Protein AF-A0A7U3TX12-F1 (afdb_monomer_lite)

Structure (mmCIF, N/CA/C/O backbone):
data_AF-A0A7U3TX12-F1
#
_entry.id   AF-A0A7U3TX12-F1
#
loop_
_atom_site.group_PDB
_atom_site.id
_atom_site.type_symbol
_atom_site.label_atom_id
_atom_site.label_alt_id
_atom_site.label_comp_id
_atom_site.label_asym_id
_atom_site.label_entity_id
_atom_site.label_seq_id
_atom_site.pdbx_PDB_ins_code
_atom_site.Cartn_x
_atom_site.Cartn_y
_atom_site.Cartn_z
_atom_site.occupancy
_atom_site.B_iso_or_equiv
_atom_site.auth_seq_id
_atom_site.auth_comp_id
_atom_site.auth_asym_id
_atom_site.auth_atom_id
_atom_site.pdbx_PDB_model_num
ATOM 1 N N . LEU A 1 1 ? 4.902 14.310 -25.584 1.00 55.41 1 LEU A N 1
ATOM 2 C CA . LEU A 1 1 ? 4.019 13.158 -25.884 1.00 55.41 1 LEU A CA 1
ATOM 3 C C . LEU A 1 1 ? 4.297 12.703 -27.312 1.00 55.41 1 LEU A C 1
ATOM 5 O O . LEU A 1 1 ? 3.918 13.404 -28.235 1.00 55.41 1 LEU A O 1
ATOM 9 N N . ALA A 1 2 ? 5.008 11.592 -27.506 1.00 68.69 2 ALA A N 1
ATOM 10 C CA . ALA A 1 2 ? 5.577 11.212 -28.806 1.00 68.69 2 ALA A CA 1
ATOM 11 C C . ALA A 1 2 ? 4.652 10.372 -29.721 1.00 68.69 2 ALA A C 1
ATOM 13 O O . ALA A 1 2 ? 5.140 9.626 -30.560 1.00 68.69 2 ALA A O 1
ATOM 14 N N . GLY A 1 3 ? 3.325 10.457 -29.565 1.00 77.06 3 GLY A N 1
ATOM 15 C CA . GLY A 1 3 ? 2.370 9.855 -30.515 1.00 77.06 3 GLY A CA 1
ATOM 16 C C . GLY A 1 3 ? 2.451 8.329 -30.700 1.00 77.06 3 GLY A C 1
ATOM 17 O O . GLY A 1 3 ? 1.994 7.822 -31.720 1.00 77.06 3 GLY A O 1
ATOM 18 N N . MET A 1 4 ? 3.035 7.590 -29.751 1.00 75.44 4 MET A N 1
ATOM 19 C CA . MET A 1 4 ? 3.298 6.155 -29.903 1.00 75.44 4 MET A CA 1
ATOM 20 C C . MET A 1 4 ? 2.012 5.298 -29.779 1.00 75.44 4 MET A C 1
ATOM 22 O O . MET A 1 4 ? 1.261 5.475 -28.815 1.00 75.44 4 MET A O 1
ATOM 26 N N . PRO A 1 5 ? 1.753 4.348 -30.707 1.00 79.19 5 PRO A N 1
ATOM 27 C CA . PRO A 1 5 ? 0.647 3.389 -30.601 1.00 79.19 5 PRO A CA 1
ATOM 28 C C . PRO A 1 5 ? 0.714 2.527 -29.322 1.00 79.19 5 PRO A C 1
ATOM 30 O O . PRO A 1 5 ? 1.778 2.082 -28.915 1.00 79.19 5 PRO A O 1
ATOM 33 N N . ARG A 1 6 ? -0.433 2.221 -28.695 1.00 84.56 6 ARG A N 1
ATOM 34 C CA . ARG A 1 6 ? -0.519 1.524 -27.385 1.00 84.56 6 ARG A CA 1
ATOM 35 C C . ARG A 1 6 ? 0.002 0.071 -27.368 1.00 84.56 6 ARG A C 1
ATOM 37 O O . ARG A 1 6 ? 0.255 -0.462 -26.293 1.00 84.56 6 ARG A O 1
ATOM 44 N N . ARG A 1 7 ? 0.081 -0.618 -28.509 1.00 84.75 7 ARG A N 1
ATOM 45 C CA . ARG A 1 7 ? 0.305 -2.079 -28.568 1.00 84.75 7 ARG A CA 1
ATOM 46 C C . ARG A 1 7 ? 1.530 -2.412 -29.405 1.00 84.75 7 ARG A C 1
ATOM 48 O O . ARG A 1 7 ? 1.396 -2.913 -30.516 1.00 84.75 7 ARG A O 1
ATOM 55 N N . ILE A 1 8 ? 2.704 -2.090 -28.885 1.00 76.25 8 ILE A N 1
ATOM 56 C CA . ILE A 1 8 ? 3.967 -2.311 -29.585 1.00 76.25 8 ILE A CA 1
ATOM 57 C C . ILE A 1 8 ? 4.796 -3.288 -28.751 1.00 76.25 8 ILE A C 1
ATOM 59 O O . ILE A 1 8 ? 5.151 -2.946 -27.625 1.00 76.25 8 ILE A O 1
ATOM 63 N N . PRO A 1 9 ? 5.049 -4.504 -29.263 1.00 73.38 9 PRO A N 1
ATOM 64 C CA . PRO A 1 9 ? 5.915 -5.475 -28.599 1.00 73.38 9 PRO A CA 1
ATOM 65 C C . PRO A 1 9 ? 7.380 -5.017 -28.546 1.00 73.38 9 PRO A C 1
ATOM 67 O O . PRO A 1 9 ? 8.015 -5.144 -27.505 1.00 73.38 9 PRO A O 1
ATOM 70 N N . ASP A 1 10 ? 7.878 -4.420 -29.634 1.00 76.50 10 ASP A N 1
ATOM 71 C CA . ASP A 1 10 ? 9.284 -4.037 -29.787 1.00 76.50 10 ASP A CA 1
ATOM 72 C C . ASP A 1 10 ? 9.445 -2.512 -29.801 1.00 76.50 10 ASP A C 1
ATOM 74 O O . ASP A 1 10 ? 9.003 -1.821 -30.723 1.00 76.50 10 ASP A O 1
ATOM 78 N N . TYR A 1 11 ? 10.070 -1.967 -28.756 1.00 75.00 11 TYR A N 1
ATOM 79 C CA . TYR A 1 11 ? 10.327 -0.531 -28.631 1.00 75.00 11 TYR A CA 1
ATOM 80 C C . TYR A 1 11 ? 11.635 -0.148 -29.344 1.00 75.00 11 TYR A C 1
ATOM 82 O O . TYR A 1 11 ? 12.621 -0.875 -29.217 1.00 75.00 11 TYR A O 1
ATOM 90 N N . PRO A 1 12 ? 11.694 1.003 -30.044 1.00 79.50 12 PRO A N 1
ATOM 91 C CA . PRO A 1 12 ? 12.956 1.499 -30.581 1.00 79.50 12 PRO A CA 1
ATOM 92 C C . PRO A 1 12 ? 13.920 1.860 -29.439 1.00 79.50 12 PRO A C 1
ATOM 94 O O . PRO A 1 12 ? 13.490 2.229 -28.340 1.00 79.50 12 PRO A O 1
ATOM 97 N N . ASP A 1 13 ? 15.224 1.769 -29.708 1.00 82.38 13 ASP A N 1
ATOM 98 C CA . ASP A 1 13 ? 16.306 1.937 -28.724 1.00 82.38 13 ASP A CA 1
ATOM 99 C C . ASP A 1 13 ? 16.239 3.265 -27.942 1.00 82.38 13 ASP A C 1
ATOM 101 O O . ASP A 1 13 ? 16.569 3.308 -26.758 1.00 82.38 13 ASP A O 1
ATOM 105 N N . ALA A 1 14 ? 15.703 4.320 -28.557 1.00 85.00 14 ALA A N 1
ATOM 106 C CA . ALA A 1 14 ? 15.494 5.633 -27.959 1.00 85.00 14 ALA A CA 1
ATOM 107 C C . ALA A 1 14 ? 14.629 5.611 -26.681 1.00 85.00 14 ALA A C 1
ATOM 109 O O . ALA A 1 14 ? 14.775 6.486 -25.828 1.00 85.00 14 ALA A O 1
ATOM 110 N N . TYR A 1 15 ? 13.745 4.618 -26.508 1.00 82.12 15 TYR A N 1
ATOM 111 C CA . TYR A 1 15 ? 12.930 4.454 -25.292 1.00 82.12 15 TYR A CA 1
ATOM 112 C C . TYR A 1 15 ? 13.464 3.388 -24.332 1.00 82.12 15 TYR A C 1
ATOM 114 O O . TYR A 1 15 ? 12.879 3.191 -23.265 1.00 82.12 15 TYR A O 1
ATOM 122 N N . ALA A 1 16 ? 14.578 2.725 -24.654 1.00 86.12 16 ALA A N 1
ATOM 123 C CA . ALA A 1 16 ? 15.137 1.668 -23.815 1.00 86.12 16 ALA A CA 1
ATOM 124 C C . ALA A 1 16 ? 15.459 2.169 -22.397 1.00 86.12 16 ALA A C 1
ATOM 126 O O . ALA A 1 16 ? 15.137 1.496 -21.419 1.00 86.12 16 ALA A O 1
ATOM 127 N N . ALA A 1 17 ? 16.005 3.384 -22.271 1.00 87.38 17 ALA A N 1
ATOM 128 C CA . ALA A 1 17 ? 16.299 3.996 -20.975 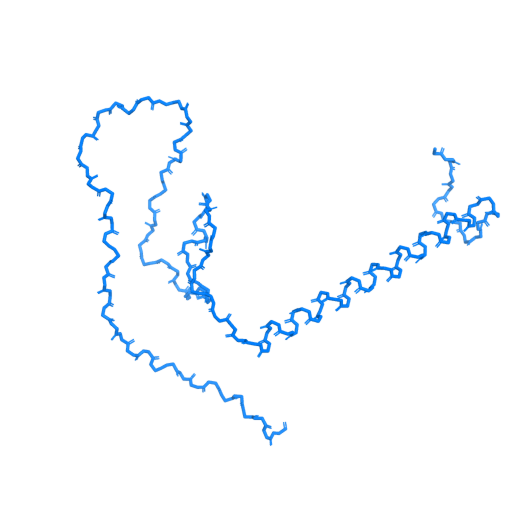1.00 87.38 17 ALA A CA 1
ATOM 129 C C . ALA A 1 17 ? 15.032 4.228 -20.130 1.00 87.38 17 ALA A C 1
ATOM 131 O O . ALA A 1 17 ? 15.011 3.922 -18.936 1.00 87.38 17 ALA A O 1
ATOM 132 N N . TRP A 1 18 ? 13.949 4.714 -20.748 1.00 88.25 18 TRP A N 1
ATOM 133 C CA . TRP A 1 18 ? 12.685 4.922 -20.0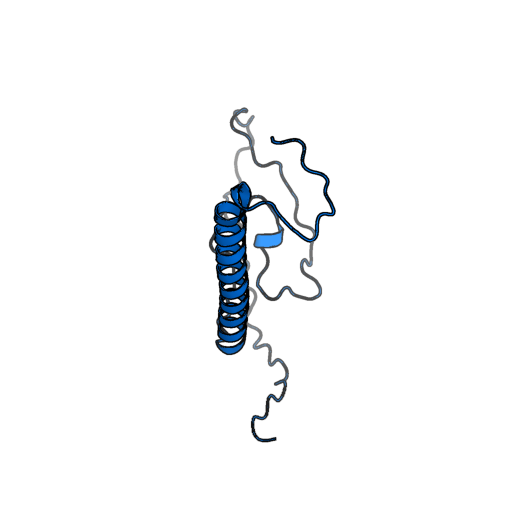40 1.00 88.25 18 TRP A CA 1
ATOM 134 C C . TRP A 1 18 ? 12.019 3.608 -19.639 1.00 88.25 18 TRP A C 1
ATOM 136 O O . TRP A 1 18 ? 11.547 3.488 -18.511 1.00 88.25 18 TRP A O 1
ATOM 146 N N . ASN A 1 19 ? 12.063 2.597 -20.506 1.00 87.12 19 ASN A N 1
ATOM 147 C CA . ASN A 1 19 ? 11.570 1.260 -20.187 1.00 87.12 19 ASN A CA 1
ATOM 148 C C . ASN A 1 19 ? 12.365 0.614 -19.041 1.00 87.12 19 ASN A C 1
ATOM 150 O O . ASN A 1 19 ? 11.773 -0.014 -18.159 1.00 87.12 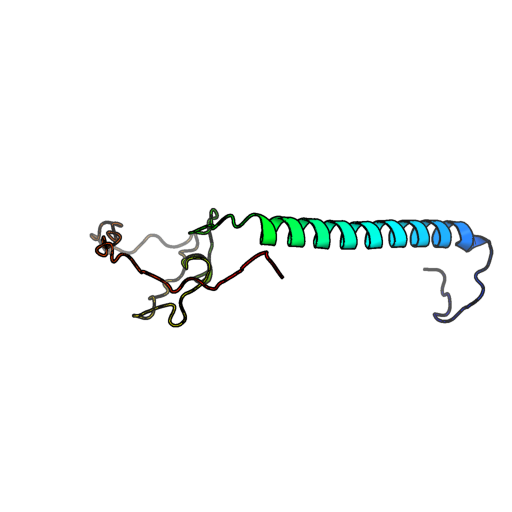19 ASN A O 1
ATOM 154 N N . ALA A 1 20 ? 13.687 0.807 -18.997 1.00 90.12 20 ALA A N 1
ATOM 155 C CA . ALA A 1 20 ? 14.526 0.344 -17.892 1.00 90.12 20 ALA A CA 1
ATOM 156 C C . ALA A 1 20 ? 14.139 1.016 -16.563 1.00 90.12 20 ALA A C 1
ATOM 158 O O . ALA A 1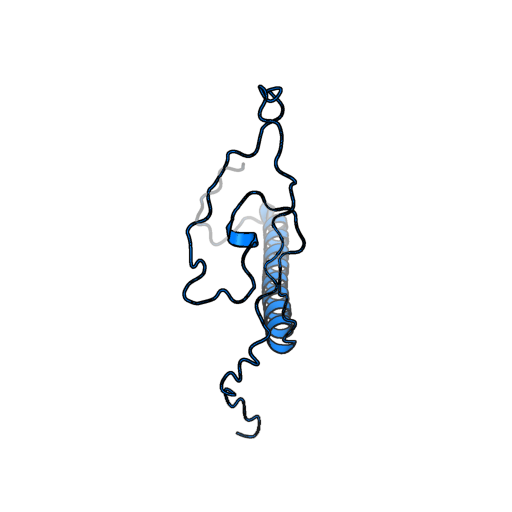 20 ? 13.975 0.334 -15.550 1.00 90.12 20 ALA A O 1
ATOM 159 N N . MET A 1 21 ? 13.903 2.331 -16.569 1.00 93.94 21 MET A N 1
ATOM 160 C CA . MET A 1 21 ? 13.449 3.053 -15.378 1.00 93.94 21 MET A CA 1
ATOM 161 C C . MET A 1 21 ? 12.056 2.599 -14.915 1.00 93.94 21 MET A C 1
ATOM 163 O O . MET A 1 21 ? 11.850 2.361 -13.726 1.00 93.94 21 MET A O 1
ATOM 167 N N . CYS A 1 22 ? 11.103 2.429 -15.837 1.00 91.12 22 CYS A N 1
ATOM 168 C CA . CYS A 1 22 ? 9.776 1.900 -15.514 1.00 91.12 22 CYS A CA 1
ATOM 169 C C . CYS A 1 22 ? 9.853 0.480 -14.932 1.00 91.12 22 CYS A C 1
ATOM 171 O O . CYS A 1 22 ? 9.147 0.171 -13.972 1.00 91.12 22 CYS A O 1
ATOM 173 N N . SER A 1 23 ? 10.745 -0.362 -15.457 1.00 92.81 23 SER A N 1
ATOM 174 C CA . SER A 1 23 ? 10.971 -1.719 -14.943 1.00 92.81 23 SER A CA 1
ATOM 175 C C . SER A 1 23 ? 11.518 -1.688 -13.516 1.00 92.81 23 SER A C 1
ATOM 177 O O . SER A 1 23 ? 11.024 -2.403 -12.646 1.00 92.81 23 SER A O 1
ATOM 179 N N . PHE A 1 24 ? 12.477 -0.799 -13.240 1.00 96.69 24 PHE A N 1
ATOM 180 C CA . PHE A 1 24 ? 12.976 -0.570 -11.886 1.00 96.69 24 PHE A CA 1
ATOM 181 C C . PHE A 1 24 ? 11.860 -0.119 -10.929 1.00 96.69 24 PHE A C 1
ATOM 183 O O . PHE A 1 24 ? 11.708 -0.681 -9.845 1.00 96.69 24 PHE A O 1
ATOM 190 N N . GLY A 1 25 ? 11.009 0.821 -11.353 1.00 95.25 25 GLY A N 1
ATOM 191 C CA . GLY A 1 25 ? 9.839 1.251 -10.579 1.00 95.25 25 GLY A CA 1
ATOM 192 C C . GLY A 1 25 ? 8.837 0.121 -10.301 1.00 95.25 25 GLY A C 1
ATOM 193 O O . GLY A 1 25 ? 8.268 0.052 -9.208 1.00 95.25 25 GLY A O 1
ATOM 194 N N . SER A 1 26 ? 8.664 -0.812 -11.244 1.00 95.50 26 SER A N 1
ATOM 195 C CA . SER A 1 26 ? 7.840 -2.010 -11.041 1.00 95.50 26 SER A CA 1
ATOM 196 C C . SER A 1 26 ? 8.411 -2.908 -9.941 1.00 95.50 26 SER A C 1
ATOM 198 O O . SER A 1 26 ? 7.659 -3.362 -9.080 1.00 95.50 26 SER A O 1
ATOM 200 N N . TYR A 1 27 ? 9.730 -3.131 -9.910 1.00 97.00 27 TYR A N 1
ATOM 201 C CA . TYR A 1 27 ? 10.367 -3.913 -8.842 1.00 97.00 27 TYR A CA 1
ATOM 202 C C . TYR A 1 27 ? 10.206 -3.258 -7.467 1.00 97.00 27 TYR A C 1
ATOM 204 O O . TYR A 1 27 ? 9.877 -3.940 -6.496 1.00 97.00 27 TYR A O 1
ATOM 212 N N . VAL A 1 28 ? 10.363 -1.934 -7.381 1.00 97.56 28 VAL A N 1
ATOM 213 C CA . VAL A 1 28 ? 10.141 -1.184 -6.133 1.00 97.56 28 VAL A CA 1
ATOM 214 C C . VAL A 1 28 ? 8.683 -1.291 -5.675 1.00 97.56 28 VAL A C 1
ATOM 216 O O . VAL A 1 28 ? 8.423 -1.490 -4.490 1.00 97.56 28 VAL A O 1
ATOM 219 N N . SER A 1 29 ? 7.726 -1.233 -6.603 1.00 97.31 29 SER A N 1
ATOM 220 C CA . SER A 1 29 ? 6.298 -1.387 -6.287 1.00 97.31 29 SER A CA 1
ATOM 221 C C . SER A 1 29 ? 5.984 -2.777 -5.727 1.00 97.31 29 SER A C 1
ATOM 223 O O . SER A 1 29 ? 5.273 -2.899 -4.730 1.00 97.31 29 SER A O 1
ATOM 225 N N . VAL A 1 30 ? 6.571 -3.826 -6.314 1.00 97.62 30 VAL A N 1
ATOM 226 C CA . VAL A 1 30 ? 6.460 -5.204 -5.809 1.00 97.62 30 VAL A CA 1
ATOM 227 C C . VAL A 1 30 ? 7.051 -5.320 -4.399 1.00 97.62 30 VAL A C 1
ATOM 229 O O . VAL A 1 30 ? 6.408 -5.881 -3.513 1.00 97.62 30 VAL A O 1
ATOM 232 N N . MET A 1 31 ? 8.226 -4.733 -4.149 1.00 97.56 31 MET A N 1
ATOM 233 C CA . MET A 1 31 ? 8.819 -4.679 -2.804 1.00 97.56 31 MET A CA 1
ATOM 234 C C . MET A 1 31 ? 7.917 -3.951 -1.793 1.00 97.56 31 MET A C 1
ATOM 236 O O . MET A 1 31 ? 7.788 -4.397 -0.653 1.00 97.56 31 MET A O 1
ATOM 240 N N . GLY A 1 32 ? 7.236 -2.879 -2.208 1.00 97.00 32 GLY A N 1
ATOM 241 C CA . GLY A 1 32 ? 6.256 -2.171 -1.378 1.00 97.00 32 GLY A CA 1
ATOM 242 C C . GLY A 1 32 ? 5.071 -3.049 -0.964 1.00 97.00 32 GLY A C 1
ATOM 243 O O . GLY A 1 32 ? 4.682 -3.048 0.204 1.00 97.00 32 GLY A O 1
ATOM 244 N N . ILE A 1 33 ? 4.545 -3.860 -1.888 1.00 97.50 33 ILE A N 1
ATOM 245 C CA . ILE A 1 33 ? 3.464 -4.816 -1.601 1.00 97.50 33 ILE A CA 1
ATOM 246 C C . ILE A 1 33 ? 3.926 -5.874 -0.589 1.00 97.50 33 ILE A C 1
ATOM 248 O O . ILE A 1 33 ? 3.200 -6.178 0.357 1.00 97.50 33 ILE A O 1
ATOM 252 N N . PHE A 1 34 ? 5.147 -6.401 -0.731 1.00 97.19 34 PHE A N 1
ATOM 253 C CA . PHE A 1 34 ? 5.706 -7.330 0.256 1.00 97.19 34 PHE A CA 1
ATOM 254 C C . PHE A 1 34 ? 5.824 -6.694 1.645 1.00 97.19 34 PHE A C 1
ATOM 256 O O . PHE A 1 34 ? 5.423 -7.306 2.633 1.00 97.19 34 PHE A O 1
ATOM 263 N N . CYS A 1 35 ? 6.304 -5.450 1.728 1.00 96.44 35 CYS A N 1
ATOM 264 C CA . CYS A 1 35 ? 6.370 -4.709 2.988 1.00 96.44 35 CYS A CA 1
ATOM 265 C C . CYS A 1 35 ? 4.982 -4.553 3.636 1.00 96.44 35 CYS A C 1
ATOM 267 O O . CYS A 1 35 ? 4.829 -4.811 4.830 1.00 96.44 35 CYS A O 1
ATOM 269 N N . PHE A 1 36 ? 3.954 -4.218 2.850 1.00 96.31 36 PHE A N 1
ATOM 270 C CA . PHE A 1 36 ? 2.575 -4.122 3.335 1.00 96.31 36 PHE A CA 1
ATOM 271 C C . PHE A 1 36 ? 2.097 -5.432 3.977 1.00 96.31 36 PHE A C 1
ATOM 273 O O . PHE A 1 36 ? 1.623 -5.421 5.114 1.00 96.31 36 PHE A O 1
ATOM 280 N N . PHE A 1 37 ? 2.283 -6.573 3.305 1.00 96.19 37 PHE A N 1
ATOM 281 C CA . PHE A 1 37 ? 1.885 -7.869 3.861 1.00 96.19 37 PHE A CA 1
ATOM 282 C C . PHE A 1 37 ? 2.669 -8.250 5.120 1.00 96.19 37 PHE A C 1
ATOM 284 O O . PHE A 1 37 ? 2.087 -8.824 6.040 1.00 96.19 37 PHE A O 1
ATOM 291 N N . LEU A 1 38 ? 3.955 -7.897 5.208 1.00 95.94 38 LEU A N 1
ATOM 292 C CA . LEU A 1 38 ? 4.749 -8.118 6.418 1.00 95.94 38 LEU A CA 1
ATOM 293 C C . LEU A 1 38 ? 4.210 -7.312 7.603 1.00 95.94 38 LEU A C 1
ATOM 295 O O . LEU A 1 38 ? 4.039 -7.864 8.688 1.00 95.94 38 LEU A O 1
ATOM 299 N N . VAL A 1 39 ? 3.898 -6.028 7.406 1.00 95.12 39 VAL A N 1
ATOM 300 C CA . VAL A 1 39 ? 3.324 -5.180 8.463 1.00 95.12 39 VAL A CA 1
ATOM 301 C C . VAL A 1 39 ? 1.972 -5.724 8.914 1.00 95.12 39 VAL A C 1
ATOM 303 O O . VAL A 1 39 ? 1.728 -5.832 10.116 1.00 95.12 39 VAL A O 1
ATOM 306 N N . VAL A 1 40 ? 1.121 -6.122 7.966 1.00 94.25 40 VAL A N 1
ATOM 307 C CA . VAL A 1 40 ? -0.170 -6.759 8.244 1.00 94.25 40 VAL A CA 1
ATOM 308 C C . VAL A 1 40 ? 0.030 -8.020 9.085 1.00 94.25 40 VAL A C 1
ATOM 310 O O . VAL A 1 40 ? -0.512 -8.110 10.186 1.00 94.25 40 VAL A O 1
ATOM 313 N N . HIS A 1 41 ? 0.867 -8.956 8.632 1.00 93.38 41 HIS A N 1
ATOM 314 C CA . HIS A 1 41 ? 1.128 -10.212 9.335 1.00 93.38 41 HIS A CA 1
ATOM 315 C C . HIS A 1 41 ? 1.653 -9.988 10.764 1.00 93.38 41 HIS A C 1
ATOM 317 O O . HIS A 1 41 ? 1.146 -10.576 11.719 1.00 93.38 41 HIS A O 1
ATOM 323 N N . LEU A 1 42 ? 2.612 -9.072 10.933 1.00 92.31 42 LEU A N 1
ATOM 324 C CA . LEU A 1 42 ? 3.160 -8.718 12.244 1.00 92.31 42 LEU A CA 1
ATOM 325 C C . LEU A 1 42 ? 2.121 -8.068 13.164 1.00 92.31 42 LEU A C 1
ATOM 327 O O . LEU A 1 42 ? 2.142 -8.302 14.372 1.00 92.31 42 LEU A O 1
ATOM 331 N N . THR A 1 43 ? 1.228 -7.245 12.614 1.00 89.62 43 THR A N 1
ATOM 332 C CA . THR A 1 43 ? 0.188 -6.550 13.386 1.00 89.62 43 THR A CA 1
ATOM 333 C C . THR A 1 43 ? -0.872 -7.527 13.880 1.00 89.62 43 THR A C 1
ATOM 335 O O . THR A 1 43 ? -1.229 -7.492 15.056 1.00 89.62 43 THR A O 1
ATOM 338 N N . PHE A 1 44 ? -1.311 -8.453 13.022 1.00 86.69 44 PHE A N 1
ATOM 339 C CA . PHE A 1 44 ? -2.255 -9.503 13.406 1.00 86.69 44 PHE A CA 1
ATOM 340 C C . PHE A 1 44 ? -1.679 -10.441 14.479 1.00 86.69 44 PHE A C 1
ATOM 342 O O . PHE A 1 44 ? -2.398 -10.811 15.404 1.00 86.69 44 PHE A O 1
ATOM 349 N N . GLY A 1 45 ? -0.383 -10.771 14.417 1.00 85.31 45 GLY A N 1
ATOM 350 C CA . GLY A 1 45 ? 0.264 -11.633 15.415 1.00 85.31 45 GLY A CA 1
ATOM 351 C C . GLY A 1 45 ? 0.534 -10.968 16.773 1.00 85.31 45 GLY A C 1
ATOM 352 O O . GLY A 1 45 ? 0.632 -11.659 17.782 1.00 85.31 45 GLY A O 1
ATOM 353 N N . ARG A 1 46 ? 0.652 -9.632 16.827 1.00 79.62 46 ARG A N 1
ATOM 354 C CA . ARG A 1 46 ? 1.035 -8.896 18.051 1.00 79.62 46 ARG A CA 1
ATOM 355 C C . ARG A 1 46 ? -0.125 -8.525 18.977 1.00 79.62 46 ARG A C 1
ATOM 357 O O . ARG A 1 46 ? 0.138 -8.107 20.097 1.00 79.62 46 ARG A O 1
ATOM 364 N N . GLY A 1 47 ? -1.385 -8.675 18.557 1.00 71.19 47 GLY A N 1
ATOM 365 C CA . GLY A 1 47 ? -2.553 -8.579 19.449 1.00 71.19 47 GLY A CA 1
ATOM 366 C C . GLY A 1 47 ? -2.735 -7.248 20.201 1.00 71.19 47 GLY A C 1
ATOM 367 O O . GLY A 1 47 ? -3.469 -7.214 21.189 1.00 71.19 47 GLY A O 1
ATOM 368 N N . ASN A 1 48 ? -2.090 -6.161 19.762 1.00 73.12 48 ASN A N 1
ATOM 369 C CA . ASN A 1 48 ? -2.197 -4.846 20.394 1.00 73.12 48 ASN A CA 1
ATOM 370 C C . ASN A 1 48 ? -3.622 -4.304 20.222 1.00 73.12 48 ASN A C 1
ATOM 372 O O . ASN A 1 48 ? -3.983 -3.805 19.156 1.00 73.12 48 ASN A O 1
ATOM 376 N N . ARG A 1 49 ? -4.439 -4.426 21.269 1.00 71.00 49 ARG A N 1
ATOM 377 C CA . ARG A 1 49 ? -5.796 -3.879 21.299 1.00 71.00 49 ARG A CA 1
ATOM 378 C C . ARG A 1 49 ? -5.735 -2.381 21.571 1.00 71.00 49 ARG A C 1
ATOM 380 O O . ARG A 1 49 ? -5.123 -1.949 22.543 1.00 71.00 49 ARG A O 1
ATOM 387 N N . ILE A 1 50 ? -6.363 -1.610 20.692 1.00 75.12 50 ILE A N 1
ATOM 388 C CA . ILE A 1 50 ? -6.549 -0.171 20.850 1.00 75.12 50 ILE A CA 1
ATOM 389 C C . ILE A 1 50 ? -8.030 0.049 21.125 1.00 75.12 50 ILE A C 1
ATOM 391 O O . ILE A 1 50 ? -8.870 -0.226 20.270 1.00 75.12 50 ILE A O 1
ATOM 395 N N . ASP A 1 51 ? -8.341 0.552 22.315 1.00 68.81 51 ASP A N 1
ATOM 396 C CA . ASP A 1 51 ? -9.729 0.710 22.745 1.00 68.81 51 ASP A CA 1
ATOM 397 C C . ASP A 1 51 ? -10.390 1.965 22.156 1.00 68.81 51 ASP A C 1
ATOM 399 O O . ASP A 1 51 ? -11.610 2.009 22.066 1.00 68.81 51 ASP A O 1
ATOM 403 N N . ARG A 1 52 ? -9.624 2.977 21.714 1.00 68.44 52 ARG A N 1
ATOM 404 C CA . ARG A 1 52 ? -10.170 4.225 21.151 1.00 68.44 52 ARG A CA 1
ATOM 405 C C . ARG A 1 52 ? -9.218 4.889 20.161 1.00 68.44 52 ARG A C 1
ATOM 407 O O . ARG A 1 52 ? -8.003 4.775 20.299 1.00 68.44 52 ARG A O 1
ATOM 414 N N . SER A 1 53 ? -9.769 5.619 19.192 1.00 72.56 53 SER A N 1
ATOM 415 C CA . SER A 1 53 ? -8.971 6.401 18.247 1.00 72.56 53 SER A CA 1
ATOM 416 C C . SER A 1 53 ? -8.239 7.560 18.937 1.00 72.56 53 SER A C 1
ATOM 418 O O . SER A 1 53 ? -8.811 8.242 19.786 1.00 72.56 53 SER A O 1
ATOM 420 N N . TYR A 1 54 ? -6.977 7.785 18.562 1.00 66.06 54 TYR A N 1
ATOM 421 C CA . TYR A 1 54 ? -6.090 8.792 19.168 1.00 66.06 54 TYR A CA 1
ATOM 422 C C . TYR A 1 54 ? -6.158 10.177 18.494 1.00 66.06 54 TYR A C 1
ATOM 424 O O . TYR A 1 54 ? -5.402 11.070 18.866 1.00 66.06 54 TYR A O 1
ATOM 432 N N . GLY A 1 55 ? -7.019 10.350 17.487 1.00 74.69 55 GLY A N 1
ATOM 433 C CA . GLY A 1 55 ? -7.149 11.588 16.711 1.00 74.69 55 GLY A CA 1
ATOM 434 C C . GLY A 1 55 ? -8.419 12.377 17.024 1.00 74.69 55 GLY A C 1
ATOM 435 O O . GLY A 1 55 ? -9.389 11.832 17.551 1.00 74.69 55 GLY A O 1
ATOM 436 N N . GLU A 1 56 ? -8.418 13.658 16.661 1.00 76.88 56 GLU A N 1
ATOM 437 C CA . GLU A 1 56 ? -9.649 14.434 16.517 1.00 76.88 56 GLU A CA 1
ATOM 438 C C . GLU A 1 56 ? -10.323 14.047 15.204 1.00 76.88 56 GLU A C 1
ATOM 440 O O . GLU A 1 56 ? -9.735 14.158 14.128 1.00 76.88 56 GLU A O 1
ATOM 445 N N . HIS A 1 57 ? -11.563 13.580 15.307 1.00 80.12 57 HIS A N 1
ATOM 446 C CA . HIS A 1 57 ? -12.349 13.125 14.170 1.00 80.12 57 HIS A CA 1
ATOM 447 C C . HIS A 1 57 ? -13.623 13.942 14.058 1.00 80.12 57 HIS A C 1
ATOM 449 O O . HIS A 1 57 ? -14.238 14.301 15.060 1.00 80.12 57 HIS A O 1
ATOM 455 N N . THR A 1 58 ? -14.022 14.229 12.826 1.00 79.88 58 THR A N 1
ATOM 456 C CA . THR A 1 58 ? -15.223 15.016 12.514 1.00 79.88 58 THR A CA 1
ATOM 457 C C . THR A 1 58 ? -16.472 14.154 12.350 1.00 79.88 58 THR A C 1
ATOM 459 O O . THR A 1 58 ? -17.579 14.679 12.246 1.00 79.88 58 THR A O 1
ATOM 462 N N . THR A 1 59 ? -16.304 12.837 12.325 1.00 82.75 59 THR A N 1
ATOM 463 C CA . THR A 1 59 ? -17.335 11.853 12.006 1.00 82.75 59 THR A CA 1
ATOM 464 C C . THR A 1 59 ? -17.523 10.859 13.158 1.00 82.75 59 THR A C 1
ATOM 466 O O . THR A 1 59 ? -16.642 10.664 14.001 1.00 82.75 59 THR A O 1
ATOM 469 N N . ILE A 1 60 ? -18.710 10.251 13.241 1.00 85.12 60 ILE A N 1
ATOM 470 C CA . ILE A 1 60 ? -19.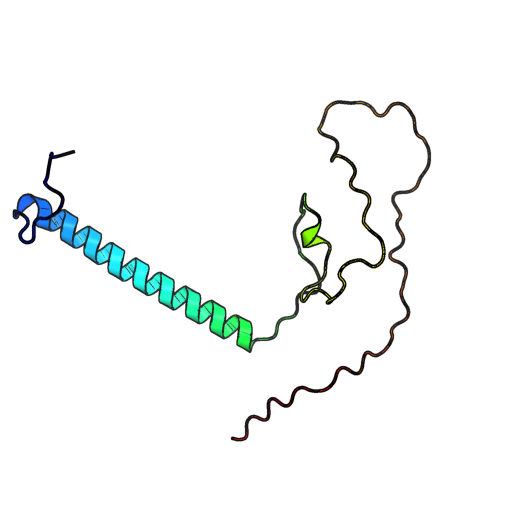134 9.468 14.414 1.00 85.12 60 ILE A CA 1
ATOM 471 C C . ILE A 1 60 ? -18.526 8.059 14.486 1.00 85.12 60 ILE A C 1
ATOM 473 O O . ILE A 1 60 ? -18.560 7.448 15.555 1.00 85.12 60 ILE A O 1
ATOM 477 N N . GLU A 1 61 ? -17.949 7.529 13.403 1.00 83.00 61 GLU A N 1
ATOM 478 C CA . GLU A 1 61 ? -17.370 6.177 13.394 1.00 83.00 61 GLU A CA 1
ATOM 479 C C . GLU A 1 61 ? -16.175 6.025 14.346 1.00 83.00 61 GLU A C 1
ATOM 481 O O . GLU A 1 61 ? -15.908 4.931 14.838 1.00 83.00 61 GLU A O 1
ATOM 486 N N . TRP A 1 62 ? -15.502 7.125 14.682 1.00 82.12 62 TRP A N 1
ATOM 487 C CA . TRP A 1 62 ? -14.315 7.124 15.538 1.00 82.12 62 TRP A CA 1
ATOM 488 C C . TRP A 1 62 ? -14.608 7.222 17.037 1.00 82.12 62 TRP A C 1
ATOM 490 O O . TRP A 1 62 ? -13.691 7.153 17.859 1.00 82.12 62 TRP A O 1
ATOM 500 N N . VAL A 1 63 ? -15.881 7.380 17.406 1.00 81.44 63 VAL A N 1
ATOM 501 C CA . VAL A 1 63 ? -16.322 7.399 18.809 1.00 81.44 63 VAL A CA 1
ATOM 502 C C . VAL A 1 63 ? -16.398 5.979 19.385 1.00 81.44 63 VAL A C 1
ATOM 504 O O . VAL A 1 63 ? -16.333 5.805 20.603 1.00 81.44 63 VAL A O 1
ATOM 507 N N . VAL A 1 64 ? -16.515 4.973 18.514 1.00 84.44 64 VAL A N 1
ATOM 508 C CA . VAL A 1 64 ? -16.720 3.562 18.856 1.00 84.44 64 VAL A CA 1
ATOM 509 C C . VAL A 1 64 ? -15.381 2.857 19.097 1.00 84.44 64 VAL A C 1
ATOM 511 O O . VAL A 1 64 ? -14.370 3.165 18.466 1.00 84.44 64 VAL A O 1
ATOM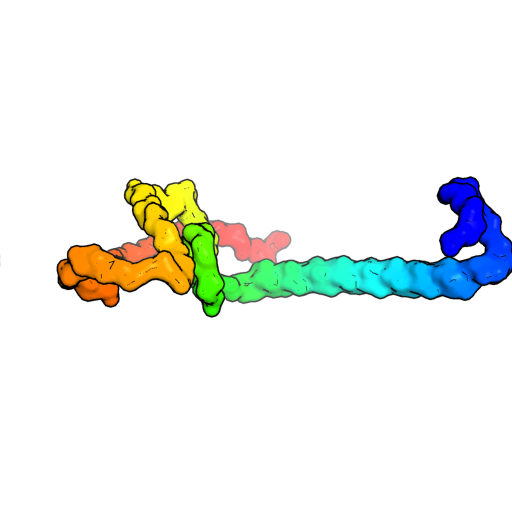 514 N N . ASN A 1 65 ? -15.376 1.884 20.009 1.00 82.31 65 ASN A N 1
ATOM 515 C CA . ASN A 1 65 ? -14.204 1.054 20.289 1.00 82.31 65 ASN A CA 1
ATOM 516 C C . ASN A 1 65 ? -13.937 0.042 19.156 1.00 82.31 65 ASN A C 1
ATOM 518 O O . ASN A 1 65 ? -14.850 -0.361 18.434 1.00 82.31 65 ASN A O 1
ATOM 522 N N . THR A 1 66 ? -12.691 -0.424 19.039 1.00 83.19 66 THR A N 1
ATOM 523 C CA . THR A 1 66 ? -12.308 -1.506 18.114 1.00 83.19 66 THR A CA 1
ATOM 524 C C . THR A 1 66 ? -12.066 -2.805 18.897 1.00 83.19 66 THR A C 1
ATOM 526 O O . THR A 1 66 ? -11.224 -2.803 19.793 1.00 83.19 66 THR A O 1
ATOM 529 N N . PRO A 1 67 ? -12.721 -3.942 18.583 1.00 84.25 67 PRO A N 1
ATOM 530 C CA . PRO A 1 67 ? -13.744 -4.156 17.557 1.00 84.25 67 PRO A CA 1
ATOM 531 C C . PRO A 1 67 ? -15.115 -3.581 17.965 1.00 84.25 67 PRO A C 1
ATOM 533 O O . PRO A 1 67 ? -15.448 -3.584 19.154 1.00 84.25 67 PRO A O 1
ATOM 536 N N . PRO A 1 68 ? -15.936 -3.127 17.003 1.00 82.38 68 PRO A N 1
ATOM 537 C CA . PRO A 1 68 ? -17.268 -2.631 17.309 1.00 82.38 68 PRO A CA 1
ATOM 538 C C . PRO A 1 68 ? -18.165 -3.765 17.818 1.00 82.38 68 PRO A C 1
ATOM 540 O O . PRO A 1 68 ? -18.074 -4.911 17.374 1.00 82.38 68 PRO A O 1
ATOM 543 N N . ALA A 1 69 ? -19.065 -3.436 18.741 1.00 82.88 69 ALA A N 1
ATOM 544 C CA . ALA A 1 69 ? -20.119 -4.353 19.156 1.00 82.88 69 ALA A CA 1
ATOM 545 C C . ALA A 1 69 ? -21.123 -4.584 18.011 1.00 82.88 69 ALA A C 1
ATOM 547 O O . ALA A 1 69 ? -21.344 -3.695 17.189 1.00 82.88 69 ALA A O 1
ATOM 548 N N . TYR A 1 70 ? -21.780 -5.750 18.008 1.00 83.62 70 TYR A N 1
ATOM 549 C CA . TYR A 1 70 ? -22.801 -6.117 17.012 1.00 83.62 70 TYR A CA 1
ATOM 550 C C . TYR A 1 70 ? -23.941 -5.085 16.920 1.00 83.62 70 TYR A C 1
ATOM 552 O O . TYR A 1 70 ? -24.413 -4.762 15.834 1.00 83.62 70 TYR A O 1
ATOM 560 N N . HIS A 1 71 ? -24.328 -4.513 18.065 1.00 87.12 71 HIS A N 1
ATOM 561 C CA . HIS A 1 71 ? -25.198 -3.342 18.154 1.00 87.12 71 HIS A CA 1
ATOM 562 C C . HIS A 1 71 ? -24.403 -2.171 18.729 1.00 87.12 71 HIS A C 1
ATOM 564 O O . HIS A 1 71 ? -24.171 -2.091 19.935 1.00 87.12 71 HIS A O 1
ATOM 570 N N . THR A 1 72 ? -23.949 -1.293 17.837 1.00 81.19 72 THR A N 1
ATOM 571 C CA . THR A 1 72 ? -22.992 -0.223 18.141 1.00 81.19 72 THR A CA 1
ATOM 572 C C . THR A 1 72 ? -23.549 0.846 19.079 1.00 81.19 72 THR A C 1
ATOM 574 O O . THR A 1 72 ? -22.844 1.298 19.978 1.00 81.19 72 THR A O 1
ATOM 577 N N . PHE A 1 73 ? -24.816 1.221 18.903 1.00 84.88 73 PHE A N 1
ATOM 578 C CA . PHE A 1 73 ? -25.492 2.223 19.720 1.00 84.88 73 PHE A CA 1
ATOM 579 C C . PHE A 1 73 ? -26.798 1.643 20.260 1.00 84.88 73 PHE A C 1
ATOM 581 O O . PHE A 1 73 ? -27.541 1.004 19.518 1.00 84.88 73 PHE A O 1
ATOM 588 N N . GLN A 1 74 ? -27.060 1.851 21.550 1.00 85.75 74 GLN A N 1
ATOM 589 C CA . GLN A 1 74 ? -28.354 1.517 22.158 1.00 85.75 74 GLN A CA 1
ATOM 590 C C . GLN A 1 74 ? -29.391 2.612 21.876 1.00 85.75 74 GLN A C 1
ATOM 592 O O . GLN A 1 74 ? -30.544 2.305 21.607 1.00 85.75 74 GLN A O 1
ATOM 597 N N . GLU A 1 75 ? -28.950 3.873 21.878 1.00 87.50 75 GLU A N 1
ATOM 598 C CA . GLU A 1 75 ? -29.743 5.057 21.543 1.00 87.50 75 GLU A CA 1
ATOM 599 C C . GLU A 1 75 ? -29.043 5.814 20.398 1.00 87.50 75 GLU A C 1
ATOM 601 O O . GLU A 1 75 ? -27.811 5.952 20.444 1.00 87.50 75 GLU A O 1
ATOM 606 N N . PRO A 1 76 ? -29.766 6.305 19.374 1.00 86.38 76 PRO A N 1
ATOM 607 C CA . PRO A 1 76 ? -29.166 7.069 18.286 1.00 86.38 76 PRO A CA 1
ATOM 608 C C . PRO A 1 76 ? -28.488 8.358 18.786 1.00 86.38 76 PRO A C 1
ATOM 610 O O . PRO A 1 76 ? -29.095 9.125 19.537 1.00 86.38 76 PRO A O 1
ATOM 613 N N . PRO A 1 77 ? -27.247 8.653 18.359 1.00 84.19 77 PRO A N 1
ATOM 614 C CA . PRO A 1 77 ? -26.592 9.902 18.720 1.00 84.19 77 PRO A CA 1
ATOM 615 C C . PRO A 1 77 ? -27.244 11.089 17.999 1.00 84.19 77 PRO A C 1
ATOM 617 O O . PRO A 1 77 ? -27.518 11.040 16.799 1.00 84.19 77 PRO A O 1
ATOM 620 N N . VAL A 1 78 ? -27.444 12.192 18.719 1.00 85.62 78 VAL A N 1
ATOM 621 C CA . VAL A 1 78 ? -27.923 13.450 18.133 1.00 85.62 78 VAL A CA 1
ATOM 622 C C . VAL A 1 78 ? -26.745 14.181 17.495 1.00 85.62 78 VAL A C 1
ATOM 624 O O . VAL A 1 78 ? -25.837 14.637 18.190 1.00 85.62 78 VAL A O 1
ATOM 627 N N . ILE A 1 79 ? -26.769 14.313 16.170 1.00 82.88 79 ILE A N 1
ATOM 628 C CA . ILE A 1 79 ? -25.752 15.048 15.416 1.00 82.88 79 ILE A CA 1
ATOM 629 C C . ILE A 1 79 ? -26.126 16.529 15.427 1.00 82.88 79 ILE A C 1
ATOM 631 O O . ILE A 1 79 ? -27.211 16.913 14.994 1.00 82.88 79 ILE A O 1
ATOM 635 N N . ARG A 1 80 ? -25.220 17.362 15.934 1.00 82.62 80 ARG A N 1
ATOM 636 C CA . ARG A 1 80 ? -25.292 18.818 15.791 1.00 82.62 80 ARG A CA 1
ATOM 637 C C . ARG A 1 80 ? -24.246 19.240 14.772 1.00 82.62 80 ARG A C 1
ATOM 639 O O . ARG A 1 80 ? -23.177 18.636 14.714 1.00 82.62 80 ARG A O 1
ATOM 646 N N . GLU A 1 81 ? -24.553 20.259 13.978 1.00 79.62 81 GLU A N 1
ATOM 647 C CA . GLU A 1 81 ? -23.575 20.828 13.056 1.00 79.62 81 GLU A CA 1
ATOM 648 C C . GLU A 1 81 ? -22.363 21.325 13.849 1.00 79.62 81 GLU A C 1
ATOM 650 O O . GLU A 1 81 ? -22.494 22.053 14.839 1.00 79.62 81 GLU A O 1
ATOM 655 N N . SER A 1 82 ? -21.175 20.889 13.434 1.00 64.38 82 SER A N 1
ATOM 656 C CA . SER A 1 82 ? -19.912 21.407 13.935 1.00 64.38 82 SER A CA 1
ATOM 657 C C . SER A 1 82 ? -19.852 22.880 13.558 1.00 64.38 82 SER A C 1
ATOM 659 O O . SER A 1 82 ? -19.762 23.225 12.382 1.00 64.38 82 SER A O 1
ATOM 661 N N . ALA A 1 83 ? -19.978 23.750 14.560 1.00 57.03 83 ALA A N 1
ATOM 662 C CA . ALA A 1 83 ? -20.024 25.189 14.365 1.00 57.03 83 ALA A CA 1
ATOM 663 C C . ALA A 1 83 ? -18.804 25.650 13.549 1.00 57.03 83 ALA A C 1
ATOM 665 O O . ALA A 1 83 ? -17.682 25.698 14.054 1.00 57.03 83 ALA A O 1
ATOM 666 N N . GLY A 1 84 ? -19.029 25.984 12.276 1.00 51.38 84 GLY A N 1
ATOM 667 C CA . GLY A 1 84 ? -18.081 26.767 11.496 1.00 51.38 84 GLY A CA 1
ATOM 668 C C . GLY A 1 84 ? -17.870 28.132 12.164 1.00 51.38 84 GLY A C 1
ATOM 669 O O . GLY A 1 84 ? -18.724 28.580 12.937 1.00 51.38 84 GLY A O 1
ATOM 670 N N . PRO A 1 85 ? -16.753 28.826 11.896 1.00 53.88 85 PRO A N 1
ATOM 671 C CA . PRO A 1 85 ? -16.385 30.041 12.610 1.00 53.88 85 PRO A CA 1
ATOM 672 C C . PRO A 1 85 ? -17.187 31.262 12.133 1.00 53.88 85 PRO A C 1
ATOM 674 O O . PRO A 1 85 ? -16.598 32.248 11.726 1.00 53.88 85 PRO A O 1
ATOM 677 N N . THR A 1 86 ? -18.520 31.234 12.177 1.00 55.44 86 THR A N 1
ATOM 678 C CA . THR A 1 86 ? -19.376 32.419 11.995 1.00 55.44 86 THR A CA 1
ATOM 679 C C . THR A 1 86 ? -20.787 32.161 12.523 1.00 55.44 86 THR A C 1
ATOM 681 O O . THR A 1 86 ? -21.721 31.966 11.754 1.00 55.44 86 THR A O 1
ATOM 684 N N . HIS A 1 87 ? -20.955 32.200 13.842 1.00 47.06 87 HIS A N 1
ATOM 685 C CA . HIS A 1 87 ? -22.062 32.935 14.461 1.00 47.06 87 HIS A CA 1
ATOM 686 C C . HIS A 1 87 ? -21.794 33.064 15.968 1.00 47.06 87 HIS A C 1
ATOM 688 O O . HIS A 1 87 ? -21.505 32.053 16.610 1.00 47.06 87 HIS A O 1
ATOM 694 N N . PRO A 1 88 ? -21.884 34.261 16.579 1.00 46.91 88 PRO A N 1
ATOM 695 C CA . PRO A 1 88 ? -21.933 34.336 18.032 1.00 46.91 88 PRO A CA 1
ATOM 696 C C . PRO A 1 88 ? -23.201 33.603 18.498 1.00 46.91 88 PRO A C 1
ATOM 698 O O . PRO A 1 88 ? -24.270 33.821 17.909 1.00 46.91 88 PRO A O 1
ATOM 701 N N . PRO A 1 89 ? -23.116 32.726 19.517 1.00 48.22 89 PRO A N 1
ATOM 702 C CA . PRO A 1 89 ? -24.286 32.021 20.001 1.00 48.22 89 PRO A CA 1
ATOM 703 C C . PRO A 1 89 ? -25.254 33.049 20.577 1.00 48.22 89 PRO A C 1
ATOM 705 O O . PRO A 1 89 ? -24.971 33.717 21.576 1.00 48.22 89 PRO A O 1
ATOM 708 N N . ALA A 1 90 ? -26.420 33.166 19.944 1.00 45.62 90 ALA A N 1
ATOM 709 C CA . ALA A 1 90 ? -27.578 33.764 20.573 1.00 45.62 90 ALA A CA 1
ATOM 710 C C . ALA A 1 90 ? -27.954 32.874 21.763 1.00 45.62 90 ALA A C 1
ATOM 712 O O . ALA A 1 90 ? -28.681 31.899 21.635 1.00 45.62 90 ALA A O 1
ATOM 713 N N . ARG A 1 91 ? -27.372 33.210 22.916 1.00 48.66 91 ARG A N 1
ATOM 714 C CA . ARG A 1 91 ? -27.947 33.065 24.250 1.00 48.66 91 ARG A CA 1
ATOM 715 C C . ARG A 1 91 ? -28.723 31.757 24.474 1.00 48.66 91 ARG A C 1
ATOM 717 O O . ARG A 1 91 ? -29.946 31.758 24.525 1.00 48.66 91 ARG A O 1
ATOM 724 N N . ALA A 1 92 ? -27.999 30.679 24.750 1.00 37.53 92 ALA A N 1
ATOM 725 C CA . ALA A 1 92 ? -28.501 29.601 25.596 1.00 37.53 92 ALA A CA 1
ATOM 726 C C . ALA A 1 92 ? -27.446 29.352 26.672 1.00 37.53 92 ALA A C 1
ATOM 728 O O . ALA A 1 92 ? -26.410 28.732 26.448 1.00 37.53 92 ALA A O 1
ATOM 729 N N . ALA A 1 93 ? -27.673 29.986 27.812 1.00 43.53 93 ALA A N 1
ATOM 730 C CA . ALA A 1 93 ? -26.875 29.810 29.000 1.00 43.53 93 ALA A CA 1
ATOM 731 C C . ALA A 1 93 ? -27.167 28.427 29.614 1.00 43.53 93 ALA A C 1
ATOM 733 O O . ALA A 1 93 ? -28.300 27.959 29.557 1.00 43.53 93 ALA A O 1
ATOM 734 N N . HIS A 1 94 ? -26.143 27.858 30.256 1.00 41.00 94 HIS A N 1
ATOM 735 C CA . HIS A 1 94 ? -26.204 26.732 31.195 1.00 41.00 94 HIS A CA 1
ATOM 736 C C . HIS A 1 94 ? -26.493 25.340 30.611 1.00 41.00 94 HIS A C 1
ATOM 738 O O . HIS A 1 94 ? -27.596 24.840 30.742 1.00 41.00 94 HIS A O 1
ATOM 744 N N . GLU A 1 95 ? -25.454 24.646 30.144 1.00 38.78 95 GLU A N 1
ATOM 745 C CA . GLU A 1 95 ? -25.210 23.261 30.578 1.00 38.78 95 GLU A CA 1
ATOM 746 C C . GLU A 1 95 ? -23.693 23.023 30.615 1.00 38.78 95 GLU A C 1
ATOM 748 O O . GLU A 1 95 ? -22.997 23.383 29.661 1.00 38.78 95 GLU A O 1
ATOM 753 N N . PRO A 1 96 ? -23.131 22.483 31.712 1.00 42.88 96 PRO A N 1
ATOM 754 C CA . PRO A 1 96 ? -21.726 22.120 31.724 1.00 42.88 96 PRO A CA 1
ATOM 755 C C . PRO A 1 96 ? -21.505 21.023 30.681 1.00 42.88 96 PRO A C 1
ATOM 757 O O . PRO A 1 96 ? -22.163 19.984 30.710 1.00 42.88 96 PRO A O 1
ATOM 760 N N . VAL A 1 97 ? -20.549 21.252 29.777 1.00 51.81 97 VAL A N 1
ATOM 761 C CA . VAL A 1 97 ? -19.929 20.211 28.951 1.00 51.81 97 VAL A CA 1
ATOM 762 C C . VAL A 1 97 ? -19.242 19.243 29.909 1.00 51.81 97 VAL A C 1
ATOM 764 O O . VAL A 1 97 ? -18.083 19.372 30.282 1.00 51.81 97 VAL A O 1
ATOM 767 N N . GLY A 1 98 ? -20.049 18.323 30.393 1.00 43.69 98 GLY A N 1
ATOM 768 C CA . GLY A 1 98 ? -19.742 17.334 31.394 1.00 43.69 98 GLY A CA 1
ATOM 769 C C . GLY A 1 98 ? -20.732 16.215 31.178 1.00 43.69 98 GLY A C 1
ATOM 770 O O . GLY A 1 98 ? -21.508 15.892 32.072 1.00 43.69 98 GLY A O 1
ATOM 771 N N . LEU A 1 99 ? -20.732 15.635 29.972 1.00 45.84 99 LEU A N 1
ATOM 772 C CA . LEU A 1 99 ? -21.325 14.321 29.804 1.00 45.84 99 LEU A CA 1
ATOM 773 C C . LEU A 1 99 ? -20.392 13.357 30.528 1.00 45.84 99 LEU A C 1
ATOM 775 O O . LEU A 1 99 ? -19.409 12.848 29.988 1.00 45.84 99 LEU A O 1
ATOM 779 N N . ALA A 1 100 ? -20.679 13.227 31.821 1.00 40.88 100 ALA A N 1
ATOM 780 C CA . ALA A 1 100 ? -20.214 12.176 32.680 1.00 40.88 100 ALA A CA 1
ATOM 781 C C . ALA A 1 100 ? -20.288 10.882 31.874 1.00 40.88 100 ALA A C 1
ATOM 783 O O . ALA A 1 100 ? -21.369 10.399 31.538 1.00 40.88 100 ALA A O 1
ATOM 784 N N . CYS A 1 101 ? -19.115 10.358 31.526 1.00 40.78 101 CYS A N 1
ATOM 785 C CA . CYS A 1 101 ? -18.965 8.983 31.109 1.00 40.78 101 CYS A CA 1
ATOM 786 C C . CYS A 1 101 ? -19.580 8.162 32.241 1.00 40.78 101 CYS A C 1
ATOM 788 O O . CYS A 1 101 ? -18.995 8.057 33.324 1.00 40.78 101 CYS A O 1
ATOM 790 N N . ALA A 1 102 ? -20.821 7.711 32.043 1.00 41.59 102 ALA A N 1
ATOM 791 C CA . ALA A 1 102 ? -21.514 6.871 32.989 1.00 41.59 102 ALA A CA 1
ATOM 792 C C . ALA A 1 102 ? -20.585 5.691 33.249 1.00 41.59 102 ALA A C 1
ATOM 794 O O . ALA A 1 102 ? -20.254 4.917 32.350 1.00 41.59 102 ALA A O 1
ATOM 795 N N . ARG A 1 103 ? -20.088 5.630 34.482 1.00 44.34 103 ARG A N 1
ATOM 796 C CA . ARG A 1 103 ? -19.261 4.558 35.007 1.00 44.34 103 ARG A CA 1
ATOM 797 C C . ARG A 1 103 ? -20.139 3.310 35.016 1.00 44.34 103 ARG A C 1
ATOM 799 O O . ARG A 1 103 ? -20.751 2.995 36.029 1.00 44.34 103 ARG A O 1
ATOM 806 N N . SER A 1 104 ? -20.269 2.660 33.863 1.00 42.47 104 SER A N 1
ATOM 807 C CA . SER A 1 104 ? -20.994 1.403 33.751 1.00 42.47 104 SER A CA 1
ATOM 808 C C . SER A 1 104 ? -20.261 0.375 34.619 1.00 42.47 104 SER A C 1
ATOM 810 O O . SER A 1 104 ? -19.027 0.282 34.536 1.00 42.47 104 SER A O 1
ATOM 812 N N . PRO A 1 105 ? -20.964 -0.325 35.526 1.00 41.19 105 PRO A N 1
ATOM 813 C CA . PRO A 1 105 ? -20.348 -1.282 36.425 1.00 41.19 105 PRO A CA 1
ATOM 814 C C . PRO A 1 105 ? -19.610 -2.346 35.616 1.00 41.19 105 PRO A C 1
ATOM 816 O O . PRO A 1 105 ? -20.132 -2.905 34.654 1.00 41.19 105 PRO A O 1
ATOM 819 N N . ARG A 1 106 ? -18.362 -2.604 36.023 1.00 45.88 106 ARG A N 1
ATOM 820 C CA . ARG A 1 106 ? -17.532 -3.689 35.505 1.00 45.88 106 ARG A CA 1
ATOM 821 C C . ARG A 1 106 ? -18.310 -4.999 35.630 1.00 45.88 106 ARG A C 1
ATOM 823 O O . ARG A 1 106 ? -18.326 -5.599 36.701 1.00 45.88 106 ARG A O 1
ATOM 830 N N . HIS A 1 107 ? -18.912 -5.461 34.545 1.00 36.81 107 HIS A N 1
ATOM 831 C CA . HIS A 1 107 ? -19.205 -6.875 34.407 1.00 36.81 107 HIS A CA 1
ATOM 832 C C . HIS A 1 107 ? -17.922 -7.543 33.908 1.00 36.81 107 HIS A C 1
ATOM 834 O O . HIS A 1 107 ? -17.396 -7.129 32.871 1.00 36.81 107 HIS A O 1
ATOM 840 N N . PRO A 1 108 ? -17.369 -8.536 34.628 1.00 39.59 108 PRO A N 1
ATOM 841 C CA . PRO A 1 108 ? -16.354 -9.397 34.052 1.00 39.59 108 PRO A CA 1
ATOM 842 C C . PRO A 1 108 ? -17.044 -10.175 32.933 1.00 39.59 108 PRO A C 1
ATOM 844 O O . PRO A 1 108 ? -17.760 -11.140 33.185 1.00 39.59 108 PRO A O 1
ATOM 847 N N . VAL A 1 109 ? -16.901 -9.710 31.692 1.00 48.19 109 VAL A N 1
ATOM 848 C CA . VAL A 1 109 ? -17.353 -10.480 30.538 1.00 48.19 109 VAL A CA 1
ATOM 849 C C . VAL A 1 109 ? -16.352 -11.615 30.378 1.00 48.19 109 VAL A C 1
ATOM 851 O O . VAL A 1 109 ? -15.307 -11.477 29.748 1.00 48.19 109 VAL A O 1
ATOM 854 N N . SER A 1 110 ? -16.662 -12.740 31.011 1.00 49.66 110 SER A N 1
ATOM 855 C CA . SER A 1 110 ? -16.147 -14.046 30.631 1.00 49.66 110 SER A CA 1
ATOM 856 C C . SER A 1 110 ? -16.608 -14.325 29.198 1.00 49.66 110 SER A C 1
ATOM 858 O O . SER A 1 110 ? -17.677 -14.894 28.982 1.00 49.66 110 SER A O 1
ATOM 860 N N . LEU A 1 111 ? -15.848 -13.848 28.211 1.00 52.06 111 LEU A N 1
ATOM 861 C CA . LEU A 1 111 ? -16.014 -14.278 26.828 1.00 52.06 111 LEU A CA 1
ATOM 862 C C . LEU A 1 111 ? -15.421 -15.684 26.668 1.00 52.06 111 LEU A C 1
ATOM 864 O O . LEU A 1 111 ? -14.390 -15.984 27.278 1.00 52.06 111 LEU A O 1
ATOM 868 N N . PRO A 1 112 ? -16.057 -16.545 25.857 1.00 41.50 112 PRO A N 1
ATOM 869 C CA . PRO A 1 112 ? -15.572 -17.887 25.605 1.00 41.50 112 PRO A CA 1
ATOM 870 C C . PRO A 1 112 ? -14.213 -17.800 24.912 1.00 41.50 112 PRO A C 1
ATOM 872 O O . PRO A 1 112 ? -14.044 -17.122 23.898 1.00 41.50 112 PRO A O 1
ATOM 875 N N . LEU A 1 113 ? -13.244 -18.492 25.501 1.00 42.38 113 LEU A N 1
ATOM 876 C CA . LEU A 1 113 ? -11.969 -18.824 24.893 1.00 42.38 113 LEU A CA 1
ATOM 877 C C . LEU A 1 113 ? -12.249 -19.475 23.532 1.00 42.38 113 LEU A C 1
ATOM 879 O O . LEU A 1 113 ? -12.742 -20.599 23.472 1.00 42.38 113 LEU A O 1
ATOM 883 N N . TRP A 1 114 ? -11.949 -18.779 22.438 1.00 40.88 114 TRP A N 1
ATOM 884 C CA . TRP A 1 114 ? -11.671 -19.480 21.191 1.00 40.88 114 TRP A CA 1
ATOM 885 C C . TRP A 1 114 ? -10.375 -20.272 21.410 1.00 40.88 114 TRP A C 1
ATOM 887 O O . TRP A 1 114 ? -9.377 -19.665 21.816 1.00 40.88 114 TRP A O 1
ATOM 897 N N . PRO A 1 115 ? -10.350 -21.595 21.188 1.00 49.16 115 PRO A N 1
ATOM 898 C CA . PRO A 1 115 ? -9.131 -22.360 21.328 1.00 49.16 115 PRO A CA 1
ATOM 899 C C . PRO A 1 115 ? -8.307 -22.125 20.064 1.00 49.16 115 PRO A C 1
ATOM 901 O O . PRO A 1 115 ? -8.582 -22.684 19.006 1.00 49.16 115 PRO A O 1
ATOM 904 N N . PHE A 1 116 ? -7.298 -21.268 20.158 1.00 49.62 116 PHE A N 1
ATOM 905 C CA . PHE A 1 116 ? -6.141 -21.411 19.286 1.00 49.62 116 PHE A CA 1
ATOM 906 C C . PHE A 1 116 ? -5.138 -22.272 20.056 1.00 49.62 116 PHE A C 1
ATOM 908 O O . PHE A 1 116 ? -4.311 -21.759 20.805 1.00 49.62 116 PHE A O 1
ATOM 915 N N . ASP A 1 117 ? -5.323 -23.591 19.970 1.00 45.00 117 ASP A N 1
ATOM 916 C CA . ASP A 1 117 ? -4.380 -24.589 20.475 1.00 45.00 117 ASP A CA 1
ATOM 917 C C . ASP A 1 117 ? -3.231 -24.710 19.456 1.00 45.00 117 ASP A C 1
ATOM 919 O O . ASP A 1 117 ? -3.494 -25.048 18.301 1.00 45.00 117 ASP A O 1
ATOM 923 N N . PRO A 1 118 ? -1.975 -24.391 19.818 1.00 49.16 118 PRO A N 1
ATOM 924 C CA . PRO A 1 118 ? -0.845 -24.417 18.895 1.00 49.16 118 PRO A CA 1
ATOM 925 C C . PRO A 1 118 ? -0.184 -25.807 18.792 1.00 49.16 118 PRO A C 1
ATOM 927 O O . PRO A 1 118 ? 1.009 -25.884 18.504 1.00 49.16 118 PRO A O 1
ATOM 930 N N . SER A 1 119 ? -0.911 -26.900 19.052 1.00 48.19 119 SER A N 1
ATOM 931 C CA . SER A 1 119 ? -0.365 -28.269 19.038 1.00 48.19 119 SER A CA 1
ATOM 932 C C . SER A 1 119 ? -0.967 -29.228 17.995 1.00 48.19 119 SER A C 1
ATOM 934 O O . SER A 1 119 ? -0.928 -30.445 18.183 1.00 48.19 119 SER A O 1
ATOM 936 N N . LEU A 1 120 ? -1.433 -28.701 16.854 1.00 42.56 120 LEU A N 1
ATOM 937 C CA . LEU A 1 120 ? -1.670 -29.468 15.618 1.00 42.56 120 LEU A CA 1
ATOM 938 C C . LEU A 1 120 ? -0.995 -28.806 14.413 1.00 42.56 120 LEU A C 1
ATOM 940 O O . LEU A 1 120 ? -1.153 -27.575 14.257 1.00 42.56 120 LEU A O 1
#

Sequence (120 aa):
LAGMPRRIPDYPDAYAAWNAMCSFGSYVSVMGIFCFFLVVHLTFGRGNRIDRSYGEHTTIEWVVNTPPAYHTFQEPPVIRESAGPTHPPARAAHEPVGLACARSPRHPVSLPLWPFDPSL

Organism: NCBI:txid872861

Secondary structure (DSSP, 8-state):
-----S--SS--GGGHHHHHHHHHHHHHHHHHHHHHHHHHHHHHHH-----S--S--SSGGGGS-SSPPSS--SS---------S-----------S--------------------S--

Foldseek 3Di:
DPPDDPDDPDDPPVCVVVVVVVVVVVVVVVVVVVVVVVVVVVVVVVPDADQFDPDDDPDDVRVAGPPADPDNDPDDDDDDPPDDPDDDDPDDDDDPPCPPPPCDDDDPPPDDDPDPPPPD

pLDDT: mean 71.98, std 19.7, range [36.81, 97.62]

Radius of gyration: 27.51 Å; chains: 1; bounding box: 46×64×67 Å

InterPro domains:
  IPR000883 Cytochrome c oxidase subunit I [PTHR10422] (1-81)
  IPR023616 Cytochrome c oxidase-like, subunit I domain [PS50855] (1-80)
  IPR036927 Cytochrome c oxidase-like, subunit I superfamily [G3DSA:1.20.210.10] (1-86)
  IPR036927 Cytochrome c oxidase-like, subunit I superfamily [SSF81442] (1-81)